Protein AF-A0A2N2TMN0-F1 (afdb_monomer_lite)

Radius of gyration: 23.73 Å; chains: 1; bounding box: 54×24×61 Å

Foldseek 3Di:
DDPDDPPDVVVVDQDADVQAHPVLVVVLVVVLVVCVVVVVVVCNVVSVVSVVVRNVVSPPPPVVVVVVVVVVVVVPPPDPDDDPVCVVVDDPQPPPPDDD

Sequence (100 aa):
MRRSSVFRASLHRPKTVMGTDPAAFYCIAFLGSFFFSAQVYVGIPLLLPVFYISRLLTKKDPQFMAIFFRYIEEGNAYSAIPRPSDWMNRPKGWGRGLPW

pLDDT: mean 72.04, std 17.06, range [37.69, 96.38]

Secondary structure (DSSP, 8-state):
--------TTTS----BTTB-HHHHHHHHHHHHHHHHTT-GGGHHHHHHHHHHHHHHTS--HHHHHHHHHHHHHHT---SSPPHHHHHT--TTTTTT---

Structure (mmCIF, N/CA/C/O backbone):
data_AF-A0A2N2TMN0-F1
#
_entry.id   AF-A0A2N2TMN0-F1
#
loop_
_atom_site.group_PDB
_atom_site.id
_atom_site.type_symbol
_atom_site.label_atom_id
_atom_site.label_alt_id
_atom_site.label_comp_id
_atom_site.label_asym_id
_atom_site.label_entity_id
_atom_site.label_seq_id
_atom_site.pdbx_PDB_ins_code
_atom_site.Cartn_x
_atom_site.Cartn_y
_atom_site.Cartn_z
_atom_site.occupancy
_atom_site.B_iso_or_equiv
_atom_site.auth_seq_id
_atom_site.auth_comp_id
_atom_site.auth_asym_id
_atom_site.auth_atom_id
_atom_site.pdbx_PDB_model_num
ATOM 1 N N . MET A 1 1 ? 4.622 -11.618 -40.874 1.00 37.69 1 MET A N 1
ATOM 2 C CA . MET A 1 1 ? 3.804 -10.608 -40.163 1.00 37.69 1 MET A CA 1
ATOM 3 C C . MET A 1 1 ? 3.784 -10.935 -38.674 1.00 37.69 1 MET A C 1
ATOM 5 O O . MET A 1 1 ? 3.118 -11.883 -38.280 1.00 37.69 1 MET A O 1
ATOM 9 N N . ARG A 1 2 ? 4.554 -10.217 -37.845 1.00 41.22 2 ARG A N 1
ATOM 10 C CA . ARG A 1 2 ? 4.472 -10.353 -36.381 1.00 41.22 2 ARG A CA 1
ATOM 11 C C . ARG A 1 2 ? 3.243 -9.580 -35.902 1.00 41.22 2 ARG A C 1
ATOM 13 O O . ARG A 1 2 ? 3.182 -8.370 -36.089 1.00 41.22 2 ARG A O 1
ATOM 20 N N . ARG A 1 3 ? 2.270 -10.273 -35.305 1.00 42.22 3 ARG A N 1
ATOM 21 C CA . ARG A 1 3 ? 1.192 -9.643 -34.530 1.00 42.22 3 ARG A CA 1
ATOM 22 C C . ARG A 1 3 ? 1.819 -9.055 -33.264 1.00 42.22 3 ARG A C 1
ATOM 24 O O . ARG A 1 3 ? 1.974 -9.760 -32.275 1.00 42.22 3 ARG A O 1
ATOM 31 N N . SER A 1 4 ? 2.232 -7.794 -33.304 1.00 47.81 4 SER A N 1
ATOM 32 C CA . SER A 1 4 ? 2.568 -7.052 -32.091 1.00 47.81 4 SER A CA 1
ATOM 33 C C . SER A 1 4 ? 1.266 -6.562 -31.462 1.00 47.81 4 SER A C 1
ATOM 35 O O . SER A 1 4 ? 0.651 -5.598 -31.915 1.00 47.81 4 SER A O 1
ATOM 37 N N . SER A 1 5 ? 0.805 -7.244 -30.414 1.00 46.56 5 SER A N 1
ATOM 38 C CA . SER A 1 5 ? -0.194 -6.655 -29.527 1.00 46.56 5 SER A CA 1
ATOM 39 C C . SER A 1 5 ? 0.476 -5.490 -28.806 1.00 46.56 5 SER A C 1
ATOM 41 O O . SER A 1 5 ? 1.403 -5.700 -28.027 1.00 46.56 5 SER A O 1
ATOM 43 N N . VAL A 1 6 ? 0.037 -4.263 -29.084 1.00 51.47 6 VAL A N 1
ATOM 44 C CA . VAL A 1 6 ? 0.458 -3.075 -28.336 1.00 51.47 6 VAL A CA 1
ATOM 45 C C . VAL A 1 6 ? -0.018 -3.258 -26.897 1.00 51.47 6 VAL A C 1
ATOM 47 O O . VAL A 1 6 ? -1.181 -3.001 -26.581 1.00 51.47 6 VAL A O 1
ATOM 50 N N . PHE A 1 7 ? 0.859 -3.767 -26.032 1.00 49.03 7 PHE A N 1
ATOM 51 C CA . PHE A 1 7 ? 0.575 -3.937 -24.615 1.00 49.03 7 PHE A CA 1
ATOM 52 C C . PHE A 1 7 ? 0.502 -2.538 -24.003 1.00 49.03 7 PHE A C 1
ATOM 54 O O . PHE A 1 7 ? 1.507 -1.875 -23.755 1.00 49.03 7 PHE A O 1
ATOM 61 N N . ARG A 1 8 ? -0.714 -2.013 -23.843 1.00 50.94 8 ARG A N 1
ATOM 62 C CA . ARG A 1 8 ? -0.914 -0.695 -23.243 1.00 50.94 8 ARG A CA 1
ATOM 63 C C . ARG A 1 8 ? -0.757 -0.843 -21.734 1.00 50.94 8 ARG A C 1
ATOM 65 O O . ARG A 1 8 ? -1.689 -1.270 -21.059 1.00 50.94 8 ARG A O 1
ATOM 72 N N . ALA A 1 9 ? 0.392 -0.441 -21.193 1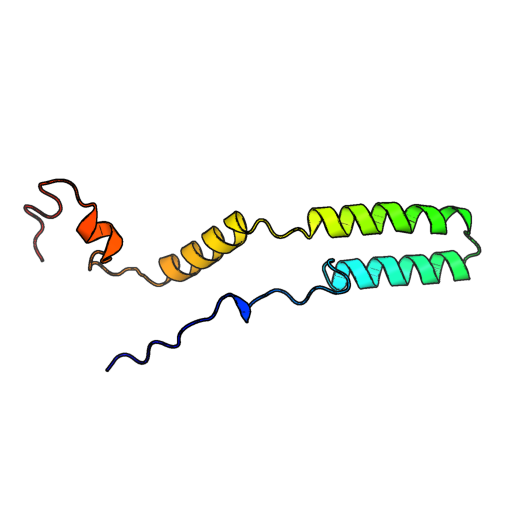.00 51.09 9 ALA A N 1
ATOM 73 C CA . ALA A 1 9 ? 0.667 -0.432 -19.749 1.00 51.09 9 ALA A CA 1
ATOM 74 C C . ALA A 1 9 ? -0.390 0.337 -18.920 1.00 51.09 9 ALA A C 1
ATOM 76 O O . ALA A 1 9 ? -0.534 0.121 -17.718 1.00 51.09 9 ALA A O 1
ATOM 77 N N . SER A 1 10 ? -1.188 1.204 -19.556 1.00 49.38 10 SER A N 1
ATOM 78 C CA . SER A 1 10 ? -2.346 1.853 -18.936 1.00 49.38 10 SER A CA 1
ATOM 79 C C . SER A 1 10 ? -3.483 0.890 -18.564 1.00 49.38 10 SER A C 1
ATOM 81 O O . SER A 1 10 ? -4.231 1.208 -17.644 1.00 49.38 10 SER A O 1
ATOM 83 N N . LEU A 1 11 ? -3.617 -0.260 -19.241 1.00 50.25 11 LEU A N 1
ATOM 84 C CA . LEU A 1 11 ? -4.632 -1.285 -18.953 1.00 50.25 11 LEU A CA 1
ATOM 85 C C . LEU A 1 11 ? -4.213 -2.250 -17.836 1.00 50.25 11 LEU A C 1
ATOM 87 O O . LEU A 1 11 ? -5.077 -2.742 -17.118 1.00 50.25 11 LEU A O 1
ATOM 91 N N . HIS A 1 12 ? -2.913 -2.476 -17.628 1.00 53.03 12 HIS A N 1
ATOM 92 C CA . HIS A 1 12 ? -2.400 -3.316 -16.537 1.00 53.03 12 HIS A CA 1
ATOM 93 C C . HIS A 1 12 ? -2.130 -2.495 -15.265 1.00 53.03 12 HIS A C 1
ATOM 95 O O . HIS A 1 12 ? -1.165 -2.722 -14.533 1.00 53.03 12 HIS A O 1
ATOM 101 N N . ARG A 1 13 ? -2.956 -1.477 -14.997 1.00 57.53 13 ARG A N 1
ATOM 102 C CA . ARG A 1 13 ? 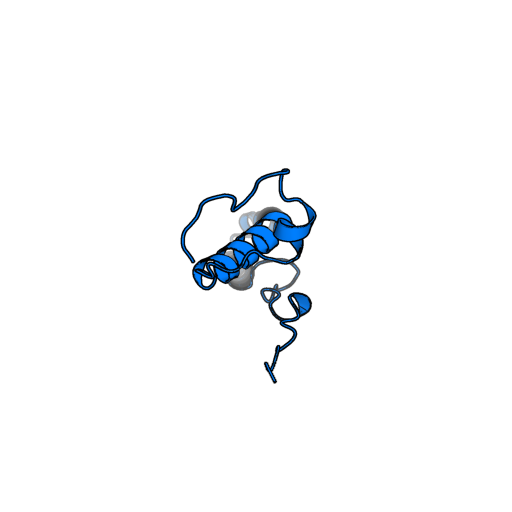-2.867 -0.730 -13.742 1.00 57.53 13 ARG A CA 1
ATOM 103 C C . ARG A 1 13 ? -3.514 -1.573 -12.640 1.00 57.53 13 ARG A C 1
ATOM 105 O O . ARG A 1 13 ? -4.692 -1.899 -12.772 1.00 57.53 13 ARG A O 1
ATOM 112 N N . PRO A 1 14 ? -2.797 -1.884 -11.540 1.00 63.25 14 PRO A N 1
ATOM 113 C CA . PRO A 1 14 ? -3.407 -2.528 -10.380 1.00 63.25 14 PRO A CA 1
ATOM 114 C C . PRO A 1 14 ? -4.656 -1.752 -9.963 1.00 63.25 14 PRO A C 1
ATOM 116 O O . PRO A 1 14 ? -4.564 -0.528 -9.791 1.00 63.25 14 PRO A O 1
ATOM 119 N N . LYS A 1 15 ? -5.796 -2.442 -9.866 1.00 70.25 15 LYS A N 1
ATOM 120 C CA . LYS A 1 15 ? -7.069 -1.850 -9.449 1.00 70.25 15 LYS A CA 1
ATOM 121 C C . LYS A 1 15 ? -6.885 -1.327 -8.029 1.00 70.25 15 LYS A C 1
ATOM 123 O O . LYS A 1 15 ? -6.647 -2.117 -7.130 1.00 70.25 15 LYS A O 1
ATOM 128 N N . THR A 1 16 ? -6.935 -0.015 -7.840 1.00 76.75 16 THR A N 1
ATOM 129 C CA . THR A 1 16 ? -6.896 0.600 -6.511 1.00 76.75 16 THR A CA 1
ATOM 130 C C . THR A 1 16 ? -8.302 1.013 -6.108 1.00 76.75 16 THR A C 1
ATOM 132 O O . THR A 1 16 ? -9.089 1.465 -6.942 1.00 76.75 16 THR A O 1
ATOM 135 N N . VAL A 1 17 ? -8.617 0.881 -4.824 1.00 78.88 17 VAL A N 1
ATOM 136 C CA . VAL A 1 17 ? -9.867 1.374 -4.239 1.00 78.88 17 VAL A CA 1
ATOM 137 C C . VAL A 1 17 ? -9.517 2.633 -3.463 1.00 78.88 17 VAL A C 1
ATOM 139 O O . VAL A 1 17 ? -8.645 2.604 -2.605 1.00 78.88 17 VAL A O 1
ATOM 142 N N . MET A 1 18 ? -10.103 3.777 -3.826 1.00 82.75 18 MET A N 1
ATOM 143 C CA . MET A 1 18 ? -9.804 5.078 -3.195 1.00 82.75 18 MET A CA 1
ATOM 144 C C . MET A 1 18 ? -8.298 5.440 -3.130 1.00 82.75 18 MET A C 1
ATOM 146 O O . MET A 1 18 ? -7.860 6.204 -2.272 1.00 82.75 18 MET A O 1
ATOM 150 N N . GLY A 1 19 ? -7.488 4.916 -4.059 1.00 76.75 19 GLY A N 1
ATOM 151 C CA . GLY A 1 19 ? -6.043 5.170 -4.115 1.00 76.75 19 GLY A CA 1
ATOM 152 C C . GLY A 1 19 ? -5.175 4.270 -3.226 1.00 76.75 19 GLY A C 1
ATOM 153 O O . GLY A 1 19 ? -3.974 4.511 -3.151 1.00 76.75 19 GLY A O 1
ATOM 154 N N . THR A 1 20 ? -5.749 3.244 -2.599 1.00 82.12 20 THR A N 1
ATOM 155 C CA . THR A 1 20 ? -5.048 2.198 -1.833 1.00 82.12 20 THR A CA 1
ATOM 156 C C . THR A 1 20 ? -5.261 0.819 -2.478 1.00 82.12 20 THR A C 1
ATOM 158 O O . THR A 1 20 ? -6.084 0.661 -3.389 1.00 82.12 20 THR A O 1
ATOM 161 N N . ASP A 1 21 ? -4.441 -0.155 -2.090 1.00 84.25 21 ASP A N 1
ATOM 162 C CA . ASP A 1 21 ? -4.575 -1.545 -2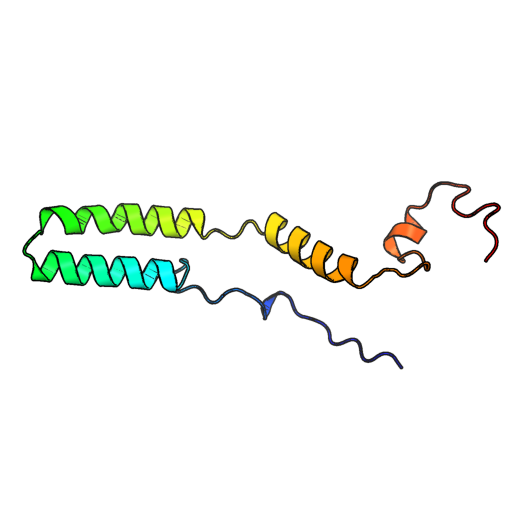.498 1.00 84.25 21 ASP A CA 1
ATOM 163 C C . ASP A 1 21 ? -5.919 -2.104 -1.987 1.00 84.25 21 ASP A C 1
ATOM 165 O O . ASP A 1 21 ? -6.295 -1.819 -0.846 1.00 84.25 21 ASP A O 1
ATOM 169 N N . PRO A 1 22 ? -6.673 -2.877 -2.791 1.00 85.44 22 PRO A N 1
ATOM 170 C CA . PRO A 1 22 ? -7.976 -3.385 -2.377 1.00 85.44 22 PRO A CA 1
ATOM 171 C C . PRO A 1 22 ? -7.928 -4.182 -1.070 1.00 85.44 22 PRO A C 1
ATOM 173 O O . PRO A 1 22 ? -8.809 -4.004 -0.232 1.00 85.44 22 PRO A O 1
ATOM 176 N N . ALA A 1 23 ? -6.900 -5.013 -0.854 1.00 86.44 23 ALA A N 1
ATOM 177 C CA . ALA A 1 23 ? -6.794 -5.803 0.370 1.00 86.44 23 ALA A CA 1
ATOM 178 C C . ALA A 1 23 ? -6.544 -4.901 1.586 1.00 86.44 23 ALA A C 1
ATOM 180 O O . ALA A 1 23 ? -7.203 -5.053 2.616 1.00 86.44 23 ALA A O 1
ATOM 181 N N . ALA A 1 24 ? -5.662 -3.908 1.447 1.00 86.88 24 ALA A N 1
ATOM 182 C CA . ALA A 1 24 ? -5.418 -2.924 2.500 1.00 86.88 24 ALA A CA 1
ATOM 183 C C . ALA A 1 24 ? -6.685 -2.116 2.836 1.00 86.88 24 ALA A C 1
ATOM 185 O O . ALA A 1 24 ? -6.998 -1.919 4.012 1.00 86.88 24 ALA A O 1
ATOM 186 N N . PHE A 1 25 ? -7.448 -1.701 1.821 1.00 89.94 25 PHE A N 1
ATOM 187 C CA . PHE A 1 25 ? -8.723 -1.013 2.012 1.00 89.94 25 PHE A CA 1
ATOM 188 C C . PHE A 1 25 ? -9.735 -1.871 2.780 1.00 89.94 25 PHE A C 1
ATOM 190 O O . PHE A 1 25 ? -10.322 -1.398 3.756 1.00 89.94 25 PHE A O 1
ATOM 197 N N . TYR A 1 26 ? -9.920 -3.133 2.380 1.00 92.75 26 TYR A N 1
ATOM 198 C CA . TYR A 1 26 ? -10.860 -4.036 3.049 1.00 92.75 26 TYR A CA 1
ATOM 199 C C . TYR A 1 26 ? -10.462 -4.324 4.498 1.00 92.75 26 TYR A C 1
ATOM 201 O O . TYR A 1 26 ? -11.333 -4.335 5.365 1.00 92.75 26 TYR A O 1
ATOM 209 N N . CYS A 1 27 ? -9.167 -4.467 4.792 1.00 94.12 27 CYS A N 1
ATOM 210 C CA . CYS A 1 27 ? -8.685 -4.601 6.167 1.00 94.12 27 CYS A CA 1
ATOM 211 C C . CYS A 1 27 ? -9.021 -3.373 7.026 1.00 94.12 27 CYS A C 1
ATOM 213 O O . CYS A 1 27 ? -9.482 -3.525 8.155 1.00 94.12 27 CYS A O 1
ATOM 215 N N . ILE A 1 28 ? -8.836 -2.157 6.500 1.00 94.19 28 ILE A N 1
ATOM 216 C CA . ILE A 1 28 ? -9.161 -0.921 7.232 1.00 94.19 28 ILE A CA 1
ATOM 217 C C . ILE A 1 28 ? -10.672 -0.808 7.462 1.00 94.19 28 ILE A C 1
ATOM 219 O O . ILE A 1 28 ? -11.101 -0.482 8.569 1.00 94.19 28 ILE A O 1
ATOM 223 N N . ALA A 1 29 ? -11.483 -1.108 6.445 1.00 94.44 29 ALA A N 1
ATOM 224 C CA . ALA A 1 29 ? -12.940 -1.094 6.562 1.00 94.44 29 ALA A CA 1
ATOM 225 C C . ALA A 1 29 ? -13.444 -2.129 7.585 1.00 94.44 29 ALA A C 1
ATOM 227 O O . ALA A 1 29 ? -14.325 -1.829 8.398 1.00 94.44 29 ALA A O 1
ATOM 228 N N . PHE A 1 30 ? -12.849 -3.326 7.589 1.00 95.81 30 PHE A N 1
ATOM 229 C CA . PHE A 1 30 ? -13.127 -4.361 8.580 1.00 95.81 30 PHE A CA 1
ATOM 230 C C . PHE A 1 30 ? -12.763 -3.901 9.995 1.00 95.81 30 PHE A C 1
ATOM 232 O O . PHE A 1 30 ? -13.601 -3.988 10.888 1.00 95.81 30 PHE A O 1
ATOM 239 N N . LEU A 1 31 ? -11.563 -3.345 10.198 1.00 95.31 31 LEU A N 1
ATOM 240 C CA . LEU A 1 31 ? -11.144 -2.819 11.502 1.00 95.31 31 LEU A CA 1
ATOM 241 C C . LEU A 1 31 ? -12.054 -1.687 11.991 1.00 95.31 31 LEU A C 1
ATOM 243 O O . LEU A 1 31 ? -12.394 -1.651 13.169 1.00 95.31 31 LEU A O 1
ATOM 247 N N . GLY A 1 32 ? -12.507 -0.805 11.096 1.00 95.06 32 GLY A N 1
ATOM 248 C CA . GLY A 1 32 ? -13.497 0.225 11.428 1.00 95.06 32 GLY A CA 1
ATOM 249 C C . GLY A 1 32 ? -14.825 -0.353 11.885 1.00 95.06 32 GLY A C 1
ATOM 250 O O . GLY A 1 32 ? -15.342 0.048 12.928 1.00 95.06 32 GLY A O 1
ATOM 251 N N . SER A 1 33 ? -15.336 -1.342 11.154 1.00 95.81 33 SER A N 1
ATOM 252 C CA . SER A 1 33 ? -16.567 -2.049 11.525 1.00 95.81 33 SER A CA 1
ATOM 253 C C . SER A 1 33 ? -16.411 -2.772 12.869 1.00 95.81 33 SER A C 1
ATOM 255 O O . SER A 1 33 ? -17.303 -2.719 13.714 1.00 95.81 33 SER A O 1
ATOM 257 N N . PHE A 1 34 ? -15.251 -3.392 13.100 1.00 96.06 34 PHE A N 1
ATOM 258 C CA . PHE A 1 34 ? -14.930 -4.094 14.338 1.00 96.06 34 PHE A CA 1
ATOM 259 C C . PHE A 1 34 ? -14.824 -3.144 15.536 1.00 96.06 34 PHE A C 1
ATOM 261 O O . PHE A 1 34 ? -15.457 -3.392 16.558 1.00 96.06 34 PHE A O 1
ATOM 268 N N . PHE A 1 35 ? -14.091 -2.032 15.423 1.00 96.25 35 PHE A N 1
ATOM 269 C CA . PHE A 1 35 ? -13.985 -1.039 16.499 1.00 96.25 35 PHE A CA 1
ATOM 270 C C . PHE A 1 35 ? -15.327 -0.402 16.835 1.00 96.25 35 PHE A C 1
ATOM 272 O O . PHE A 1 35 ? -15.612 -0.177 18.011 1.00 96.25 35 PHE A O 1
ATOM 279 N N . PHE A 1 36 ? -16.167 -0.165 15.827 1.00 95.38 36 PHE A N 1
ATOM 280 C CA . PHE A 1 36 ? -17.526 0.306 16.047 1.00 95.38 36 PHE A CA 1
ATOM 281 C C . PHE A 1 36 ? -18.363 -0.731 16.815 1.00 95.38 36 PHE A C 1
ATOM 283 O O . PHE A 1 36 ? -18.975 -0.394 17.826 1.00 95.38 36 PHE A O 1
ATOM 290 N N . SER A 1 37 ? -18.323 -2.005 16.405 1.00 96.38 37 SER A N 1
ATOM 291 C CA . SER A 1 37 ? -19.041 -3.094 17.087 1.00 96.38 37 SER A CA 1
ATOM 292 C C . SER A 1 37 ? -18.537 -3.350 18.510 1.00 96.38 37 SER A C 1
ATOM 294 O O . SER A 1 37 ? -19.333 -3.670 19.388 1.00 96.38 37 SER A O 1
ATOM 296 N N . ALA A 1 38 ? -17.231 -3.230 18.744 1.00 95.56 38 ALA A N 1
ATOM 297 C CA . ALA A 1 38 ? -16.601 -3.430 20.046 1.00 95.56 38 ALA A CA 1
ATOM 298 C C . ALA A 1 38 ? -16.693 -2.190 20.956 1.00 95.56 38 ALA A C 1
ATOM 300 O O . ALA A 1 38 ? -16.130 -2.195 22.047 1.00 95.56 38 ALA A O 1
ATOM 301 N N . GLN A 1 39 ? -17.366 -1.123 20.505 1.00 94.81 39 GLN A N 1
ATOM 302 C CA . GLN A 1 39 ? -17.490 0.160 21.210 1.00 94.81 39 GLN A CA 1
ATOM 303 C C . GLN A 1 39 ? -16.138 0.825 21.537 1.00 94.81 39 GLN A C 1
ATOM 305 O O . GLN A 1 39 ? -16.033 1.671 22.426 1.00 94.81 39 GLN A O 1
ATOM 310 N N . VAL A 1 40 ? -15.088 0.492 20.781 1.00 93.88 40 VAL A N 1
ATOM 311 C CA . VAL A 1 40 ? -13.744 1.067 20.920 1.00 93.88 40 VAL A CA 1
ATOM 312 C C . VAL A 1 40 ? -13.654 2.328 20.063 1.00 93.88 40 VAL A C 1
ATOM 314 O O . VAL A 1 40 ? -12.924 2.405 19.074 1.00 93.88 40 VAL A O 1
ATOM 317 N N . TYR A 1 41 ? -14.413 3.355 20.442 1.00 90.81 41 TYR A N 1
ATOM 318 C CA . TYR A 1 41 ? -14.486 4.602 19.672 1.00 90.81 41 TYR A CA 1
ATOM 319 C C . TYR A 1 41 ? -13.148 5.347 19.608 1.00 90.81 41 TYR A C 1
ATOM 321 O O . TYR A 1 41 ? -12.877 6.039 18.632 1.00 90.81 41 TYR A O 1
ATOM 329 N N . VAL A 1 42 ? -12.270 5.138 20.594 1.00 91.94 42 VAL A N 1
ATOM 330 C CA . VAL A 1 42 ? -10.903 5.689 20.614 1.00 91.94 42 VAL A CA 1
ATOM 331 C C . VAL A 1 42 ? -10.043 5.129 19.470 1.00 91.94 42 VAL A C 1
ATOM 333 O O . VAL A 1 42 ? -9.146 5.811 18.981 1.00 91.94 42 VAL A O 1
ATOM 336 N N . GLY A 1 43 ? -10.334 3.913 18.996 1.00 88.62 43 GLY A N 1
ATOM 337 C CA . GLY A 1 43 ? -9.620 3.287 17.881 1.00 88.62 43 GLY A CA 1
ATOM 338 C C . GLY A 1 43 ? -10.026 3.827 16.506 1.00 88.62 43 GLY A C 1
ATOM 339 O O . GLY A 1 43 ? -9.250 3.734 15.558 1.00 8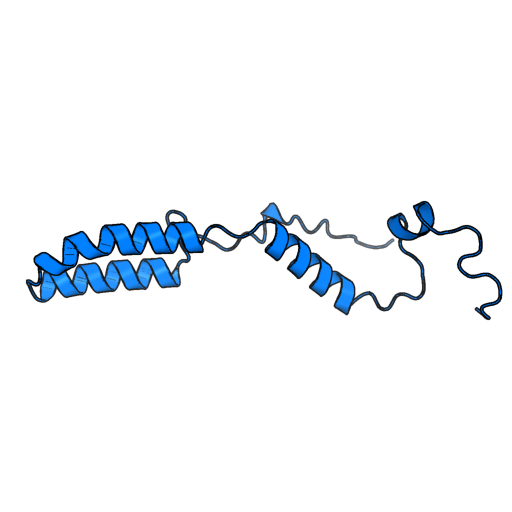8.62 43 GLY A O 1
ATOM 340 N N . ILE A 1 44 ? -11.212 4.431 16.377 1.00 91.12 44 ILE A N 1
ATOM 341 C CA . ILE A 1 44 ? -11.743 4.901 15.087 1.00 91.12 44 ILE A CA 1
ATOM 342 C C . ILE A 1 44 ? -10.903 6.053 14.498 1.00 91.12 44 ILE A C 1
ATOM 344 O O . ILE A 1 44 ? -10.525 5.957 13.328 1.00 91.12 44 ILE A O 1
ATOM 348 N N . PRO A 1 45 ? -10.522 7.100 15.261 1.00 94.50 45 PRO A N 1
ATOM 349 C CA . PRO A 1 45 ? -9.633 8.150 14.765 1.00 94.50 45 PRO A CA 1
ATOM 350 C C . PRO A 1 45 ? -8.278 7.638 14.264 1.00 94.50 45 PRO A C 1
ATOM 352 O O . PRO A 1 45 ? -7.705 8.250 13.367 1.00 94.50 45 PRO A O 1
ATOM 355 N N . LEU A 1 46 ? -7.775 6.513 14.792 1.00 93.75 46 LEU A N 1
ATOM 356 C CA . LEU A 1 46 ? -6.504 5.916 14.364 1.00 93.75 46 LEU A CA 1
ATOM 357 C C . LEU A 1 46 ? -6.578 5.282 12.968 1.00 93.75 46 LEU A C 1
ATOM 359 O O . LEU A 1 46 ? -5.549 5.120 12.314 1.00 93.75 46 LEU A O 1
ATOM 363 N N . LEU A 1 47 ? -7.772 4.977 12.456 1.00 92.94 47 LEU A N 1
ATOM 364 C CA . LEU A 1 47 ? -7.922 4.405 11.115 1.00 92.94 47 LEU A CA 1
ATOM 365 C C . LEU A 1 47 ? -7.638 5.423 10.006 1.00 92.94 47 LEU A C 1
ATOM 367 O O . LEU A 1 47 ? -7.152 5.046 8.941 1.00 92.94 47 LEU A O 1
ATOM 371 N N . LEU A 1 48 ? -7.879 6.713 10.257 1.00 92.88 48 LEU A N 1
ATOM 372 C CA . LEU A 1 48 ? -7.575 7.795 9.316 1.00 92.88 48 LEU A CA 1
ATOM 373 C C . LEU A 1 48 ? -6.079 7.883 8.967 1.00 92.88 48 LEU A C 1
ATOM 375 O O . LEU A 1 48 ? -5.754 7.803 7.779 1.00 92.88 48 LEU A O 1
ATOM 379 N N . PRO A 1 49 ? -5.144 8.016 9.929 1.00 93.94 49 PRO A N 1
ATOM 380 C CA . PRO A 1 49 ? -3.721 8.040 9.612 1.00 93.94 49 PRO A CA 1
ATOM 381 C C . PRO A 1 49 ? -3.256 6.721 8.989 1.00 93.94 49 PRO A C 1
ATOM 383 O O . PRO A 1 49 ? -2.470 6.756 8.045 1.00 93.94 49 PRO A O 1
ATOM 386 N N . VAL A 1 50 ? -3.791 5.572 9.419 1.00 91.81 50 VAL A N 1
ATOM 387 C CA . VAL A 1 50 ? -3.490 4.269 8.795 1.00 91.81 50 VAL A CA 1
ATOM 388 C C . VAL A 1 50 ? -3.903 4.248 7.320 1.00 91.81 50 VAL A C 1
ATOM 390 O O . VAL A 1 50 ? -3.126 3.808 6.471 1.00 91.81 50 VAL A O 1
ATOM 393 N N . PHE A 1 51 ? -5.075 4.788 6.981 1.00 90.88 51 PHE A N 1
ATOM 394 C CA . PHE A 1 51 ? -5.519 4.930 5.594 1.00 90.88 51 PHE A CA 1
ATOM 395 C C . PHE A 1 51 ? -4.613 5.863 4.785 1.00 90.88 51 PHE A C 1
ATOM 397 O O . PHE A 1 51 ? -4.227 5.526 3.663 1.00 90.88 51 PHE A O 1
ATOM 404 N N . TYR A 1 52 ? -4.218 7.009 5.343 1.00 90.19 52 TYR A N 1
ATOM 405 C CA . TYR A 1 52 ? -3.296 7.926 4.669 1.00 90.19 52 TYR A CA 1
ATOM 406 C C . TYR A 1 52 ? -1.919 7.302 4.432 1.00 90.19 52 TYR A C 1
ATOM 408 O O . TYR A 1 52 ? -1.378 7.443 3.334 1.00 90.19 52 TYR A O 1
ATOM 416 N N . ILE A 1 53 ? -1.378 6.575 5.412 1.00 87.75 53 ILE A N 1
ATOM 417 C CA . ILE A 1 53 ? -0.113 5.843 5.279 1.00 87.75 53 ILE A CA 1
ATOM 418 C C . ILE A 1 53 ? -0.254 4.750 4.219 1.00 87.75 53 ILE A C 1
ATOM 420 O O . ILE A 1 53 ? 0.566 4.678 3.310 1.00 87.75 53 ILE A O 1
ATOM 424 N N . SER A 1 54 ? -1.324 3.954 4.264 1.00 85.69 54 SER A N 1
ATOM 425 C CA . SER A 1 54 ? -1.613 2.936 3.248 1.00 85.69 54 SER A CA 1
ATOM 426 C C . SER A 1 54 ? -1.663 3.545 1.846 1.00 85.69 54 SER A C 1
ATOM 428 O O . SER A 1 54 ? -1.042 3.028 0.917 1.00 85.69 54 SER A O 1
ATOM 430 N N . ARG A 1 55 ? -2.329 4.691 1.688 1.00 84.62 55 ARG A N 1
ATOM 431 C CA . ARG A 1 55 ? -2.403 5.424 0.421 1.00 84.62 55 ARG A CA 1
ATOM 432 C C . ARG A 1 55 ? -1.047 5.986 -0.017 1.00 84.62 55 ARG A C 1
ATOM 434 O O . ARG A 1 55 ? -0.752 5.976 -1.210 1.00 84.62 55 ARG A O 1
ATOM 441 N N . LEU A 1 56 ? -0.223 6.465 0.916 1.00 82.44 56 LEU A N 1
ATOM 442 C CA . LEU A 1 56 ? 1.143 6.928 0.647 1.00 82.44 56 LEU A CA 1
ATOM 443 C C . LEU A 1 56 ? 2.042 5.779 0.186 1.00 82.44 56 LEU A C 1
ATOM 445 O O . LEU A 1 56 ? 2.726 5.930 -0.819 1.00 82.44 56 LEU A O 1
ATOM 449 N N . LEU A 1 57 ? 1.987 4.629 0.859 1.00 77.50 57 LEU A N 1
ATOM 450 C CA . LEU A 1 57 ? 2.748 3.428 0.501 1.00 77.50 57 LEU A CA 1
ATOM 451 C C . LEU A 1 57 ? 2.248 2.793 -0.801 1.00 77.50 57 LEU A C 1
ATOM 453 O O . LEU A 1 57 ? 3.027 2.236 -1.566 1.00 77.50 57 LEU A O 1
ATOM 457 N N . THR A 1 58 ? 0.954 2.931 -1.094 1.00 73.44 58 THR A N 1
ATOM 458 C CA . THR A 1 58 ? 0.363 2.474 -2.358 1.00 73.44 58 THR A CA 1
ATOM 459 C C . THR A 1 58 ? 0.674 3.417 -3.525 1.00 73.44 58 THR A C 1
ATOM 461 O O . THR A 1 58 ? 0.339 3.093 -4.669 1.00 73.44 58 THR A O 1
ATOM 464 N N . LYS A 1 59 ? 1.336 4.571 -3.311 1.00 60.22 59 LYS A N 1
ATOM 465 C CA . LYS A 1 59 ? 1.919 5.334 -4.426 1.00 60.22 59 LYS A CA 1
ATOM 466 C C . LYS A 1 59 ? 2.971 4.457 -5.099 1.00 60.22 59 LYS A C 1
ATOM 468 O O . LYS A 1 59 ? 4.132 4.434 -4.716 1.00 60.22 59 LYS A O 1
ATOM 473 N N . LYS A 1 60 ? 2.502 3.728 -6.111 1.00 59.59 60 LYS A N 1
ATOM 474 C CA . LYS A 1 60 ? 3.267 2.927 -7.054 1.00 59.59 60 LYS A CA 1
ATOM 475 C C . LYS A 1 60 ? 4.449 3.770 -7.481 1.00 59.59 60 LYS A C 1
ATOM 477 O O . LYS A 1 60 ? 4.225 4.799 -8.114 1.00 59.59 60 LYS A O 1
ATOM 482 N N . ASP A 1 61 ? 5.656 3.348 -7.134 1.00 55.16 61 ASP A N 1
ATOM 483 C CA . ASP A 1 61 ? 6.845 3.900 -7.752 1.00 55.16 61 ASP A CA 1
ATOM 484 C C . ASP A 1 61 ? 6.730 3.604 -9.261 1.00 55.16 61 ASP A C 1
ATOM 486 O O . ASP A 1 61 ? 6.785 2.436 -9.678 1.00 55.16 61 ASP A O 1
ATOM 490 N N . PRO A 1 62 ? 6.472 4.628 -10.095 1.00 56.19 62 PRO A N 1
ATOM 491 C CA . PRO A 1 62 ? 6.323 4.432 -11.526 1.00 56.19 62 PRO A CA 1
ATOM 492 C C . PRO A 1 62 ? 7.627 3.911 -12.135 1.00 56.19 62 PRO A C 1
ATOM 494 O O . PRO A 1 62 ? 7.572 3.198 -13.137 1.00 56.19 62 PRO A O 1
ATOM 497 N N . GLN A 1 63 ? 8.778 4.225 -11.522 1.00 50.09 63 GLN A N 1
ATOM 498 C CA . GLN A 1 63 ? 10.072 3.692 -11.934 1.00 50.09 63 GLN A CA 1
ATOM 499 C C . GLN A 1 63 ? 10.175 2.211 -11.600 1.00 50.09 63 GLN A C 1
ATOM 501 O O . GLN A 1 63 ? 10.527 1.440 -12.486 1.00 50.09 63 GLN A O 1
ATOM 506 N N . PHE A 1 64 ? 9.805 1.785 -10.390 1.00 57.22 64 PHE A N 1
ATOM 507 C CA . PHE A 1 64 ? 9.822 0.364 -10.033 1.00 57.22 64 PHE A CA 1
ATOM 508 C C . PHE A 1 64 ? 8.953 -0.475 -10.974 1.00 57.22 64 PHE A C 1
ATOM 510 O O . PHE A 1 64 ? 9.404 -1.500 -11.475 1.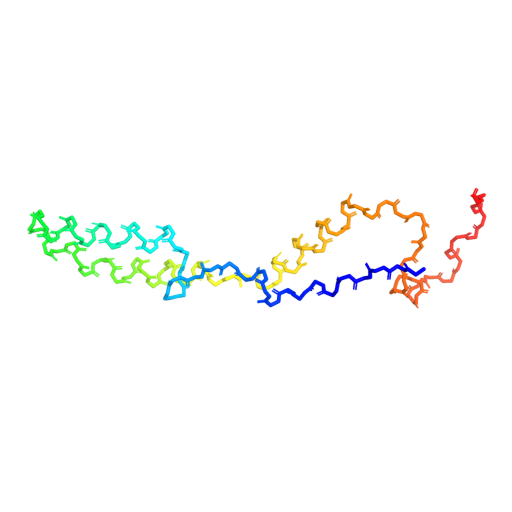00 57.22 64 PHE A O 1
ATOM 517 N N . MET A 1 65 ? 7.732 -0.023 -11.284 1.00 62.41 65 MET A N 1
ATOM 518 C CA . MET A 1 65 ? 6.859 -0.751 -12.213 1.00 62.41 65 MET A CA 1
ATOM 519 C C . MET A 1 65 ? 7.417 -0.763 -13.638 1.00 62.41 65 MET A C 1
ATOM 521 O O . MET A 1 65 ? 7.357 -1.795 -14.302 1.00 62.41 65 MET A O 1
ATOM 525 N N . ALA A 1 66 ? 8.008 0.340 -14.104 1.00 60.38 66 ALA A N 1
ATOM 526 C CA . ALA A 1 66 ? 8.680 0.374 -15.401 1.00 60.38 66 ALA A CA 1
ATOM 527 C C . ALA A 1 66 ? 9.887 -0.582 -15.457 1.00 60.38 66 ALA A C 1
ATOM 529 O O . ALA A 1 66 ? 10.049 -1.301 -16.441 1.00 60.38 66 ALA A O 1
ATOM 530 N N . ILE A 1 67 ? 10.699 -0.632 -14.397 1.00 59.00 67 ILE A N 1
ATOM 531 C CA . ILE A 1 67 ? 11.850 -1.539 -14.276 1.00 59.00 67 ILE A CA 1
ATOM 532 C C . ILE A 1 67 ? 11.377 -2.993 -14.215 1.00 59.00 67 ILE A C 1
ATOM 534 O O . ILE A 1 67 ? 11.922 -3.843 -14.910 1.00 59.00 67 ILE A O 1
ATOM 538 N N . PHE A 1 68 ? 10.333 -3.282 -13.441 1.00 60.41 68 PHE A N 1
ATOM 539 C CA . PHE A 1 68 ? 9.770 -4.621 -13.307 1.00 60.41 68 PHE A CA 1
ATOM 540 C C . PHE A 1 68 ? 9.193 -5.145 -14.628 1.00 60.41 68 PHE A C 1
ATOM 542 O O . PHE A 1 68 ? 9.486 -6.270 -15.027 1.00 60.41 68 PHE A O 1
ATOM 549 N N . PHE A 1 69 ? 8.430 -4.323 -15.356 1.00 63.09 69 PHE A N 1
ATOM 550 C CA . PHE A 1 69 ? 7.937 -4.708 -16.681 1.00 63.09 69 PHE A CA 1
ATOM 551 C C . PHE A 1 69 ? 9.073 -4.895 -17.684 1.00 63.09 69 PHE A C 1
ATOM 553 O O . PHE A 1 69 ? 9.054 -5.862 -18.444 1.00 63.09 69 PHE A O 1
ATOM 560 N N . ARG A 1 70 ? 10.095 -4.032 -17.639 1.00 63.38 70 ARG A N 1
ATOM 561 C CA . ARG A 1 70 ? 11.302 -4.195 -18.453 1.00 63.38 70 ARG A CA 1
ATOM 562 C C . ARG A 1 70 ? 12.026 -5.507 -18.139 1.00 63.38 70 ARG A C 1
ATOM 564 O O . ARG A 1 70 ? 12.447 -6.193 -19.063 1.00 63.38 70 ARG A O 1
ATOM 571 N N . TYR A 1 71 ? 12.111 -5.885 -16.866 1.00 60.62 71 TYR A N 1
ATOM 572 C CA . TYR A 1 71 ? 12.718 -7.141 -16.429 1.00 60.62 71 TYR A CA 1
ATOM 573 C C . TYR A 1 71 ? 11.930 -8.371 -16.912 1.00 60.62 71 TYR A C 1
ATOM 575 O O . TYR A 1 71 ? 12.526 -9.335 -17.388 1.00 60.62 71 TYR A O 1
ATOM 583 N N . ILE A 1 72 ? 10.591 -8.330 -16.872 1.00 64.19 72 ILE A N 1
ATOM 584 C CA . ILE A 1 72 ? 9.732 -9.403 -17.413 1.00 64.19 72 ILE A CA 1
ATOM 585 C C . ILE A 1 72 ? 9.887 -9.537 -18.936 1.00 64.19 72 ILE A C 1
ATOM 587 O O . ILE A 1 72 ? 9.942 -10.654 -19.454 1.00 64.19 72 ILE A O 1
ATOM 591 N N . GLU A 1 73 ? 9.962 -8.419 -19.665 1.00 64.69 73 GLU A N 1
ATOM 592 C CA . GLU A 1 73 ? 10.239 -8.446 -21.107 1.00 64.69 73 GLU A CA 1
ATOM 593 C C . GLU A 1 73 ? 11.650 -8.974 -21.408 1.00 64.69 73 GLU A C 1
ATOM 595 O O . GLU A 1 73 ? 11.839 -9.722 -22.368 1.00 64.69 73 GLU A O 1
ATOM 600 N N . GLU A 1 74 ? 12.639 -8.628 -20.581 1.00 60.06 74 GLU A N 1
ATOM 601 C CA . GLU A 1 74 ? 14.027 -9.081 -20.719 1.00 60.06 74 GLU A CA 1
ATOM 602 C C . GLU A 1 74 ? 14.204 -10.575 -20.416 1.00 60.06 74 GLU A C 1
ATOM 604 O O . GLU A 1 74 ? 14.958 -11.232 -21.132 1.00 60.06 74 GLU A O 1
ATOM 609 N N . GLY A 1 75 ? 13.445 -11.148 -19.474 1.00 57.19 75 GLY A N 1
ATOM 610 C CA . GLY A 1 75 ? 13.481 -12.587 -19.169 1.00 57.19 75 GLY A CA 1
ATOM 611 C C . GLY A 1 75 ? 13.087 -13.499 -20.342 1.00 57.19 75 GLY A C 1
ATOM 612 O O . GLY A 1 75 ? 13.543 -14.637 -20.418 1.00 57.19 75 GLY A O 1
ATOM 613 N N . ASN A 1 76 ? 12.299 -12.988 -21.296 1.00 51.62 76 ASN A N 1
ATOM 614 C CA . ASN A 1 76 ? 11.905 -13.705 -22.517 1.00 51.62 76 ASN A CA 1
ATOM 615 C C . ASN A 1 76 ? 12.728 -13.304 -23.754 1.00 51.62 76 ASN A C 1
ATOM 617 O O . ASN A 1 76 ? 12.542 -13.865 -24.835 1.00 51.62 76 ASN A O 1
ATOM 621 N N . ALA A 1 77 ? 13.632 -12.332 -23.621 1.00 53.12 77 ALA A N 1
ATOM 622 C CA . ALA A 1 77 ? 14.413 -11.785 -24.720 1.00 53.12 77 ALA A CA 1
ATOM 623 C C . ALA A 1 77 ? 15.874 -12.254 -24.661 1.00 53.12 77 ALA A C 1
ATOM 625 O O . ALA A 1 77 ? 16.790 -11.442 -24.771 1.00 53.12 77 ALA A O 1
ATOM 626 N N . TYR A 1 78 ? 16.107 -13.569 -24.587 1.00 50.25 78 TYR A N 1
ATOM 627 C CA . TYR A 1 78 ? 17.382 -14.168 -25.012 1.00 50.25 78 TYR A CA 1
ATOM 628 C C . TYR A 1 78 ? 17.473 -14.137 -26.545 1.00 50.25 78 TYR A C 1
ATOM 630 O O . TYR A 1 78 ? 17.459 -15.153 -27.233 1.00 50.25 78 TYR A O 1
ATOM 638 N N . SER A 1 79 ? 17.486 -12.930 -27.101 1.00 55.09 79 SER A N 1
ATOM 639 C CA . SER A 1 79 ? 17.705 -12.688 -28.518 1.00 55.09 79 SER A CA 1
ATOM 640 C C . SER A 1 79 ? 19.155 -12.265 -28.690 1.00 55.09 79 SER A C 1
ATOM 642 O O . SER A 1 79 ? 19.539 -11.199 -28.219 1.00 55.09 79 SER A O 1
ATOM 644 N N . ALA A 1 80 ? 19.942 -13.061 -29.417 1.00 55.62 80 ALA A N 1
ATOM 645 C CA . ALA A 1 80 ? 21.288 -12.673 -29.850 1.00 55.62 80 ALA A CA 1
ATOM 646 C C . ALA A 1 80 ? 21.280 -11.442 -30.782 1.00 55.62 80 ALA A C 1
ATOM 648 O O . ALA A 1 80 ? 22.322 -10.856 -31.063 1.00 55.62 80 ALA A O 1
ATOM 649 N N . ILE A 1 81 ? 20.100 -11.040 -31.268 1.00 58.66 81 ILE A N 1
ATOM 650 C CA . ILE A 1 81 ? 19.932 -9.867 -32.116 1.00 58.66 81 ILE A CA 1
ATOM 651 C C . ILE A 1 81 ? 19.867 -8.619 -31.226 1.00 58.66 81 ILE A C 1
ATOM 653 O O . ILE A 1 81 ? 18.976 -8.536 -30.370 1.00 58.66 81 ILE A O 1
ATOM 657 N N . PRO A 1 82 ? 20.762 -7.639 -31.441 1.00 59.72 82 PRO A N 1
ATOM 658 C CA . PRO A 1 82 ? 20.777 -6.405 -30.673 1.00 59.72 82 PRO A CA 1
ATOM 659 C C . PRO A 1 82 ? 19.502 -5.594 -30.908 1.00 59.72 82 PRO A C 1
ATOM 661 O O . PRO A 1 82 ? 18.991 -5.502 -32.029 1.00 59.72 82 PRO A O 1
ATOM 664 N N . ARG A 1 83 ? 18.982 -4.982 -29.841 1.00 64.12 83 ARG A N 1
ATOM 665 C CA . ARG A 1 83 ? 17.791 -4.131 -29.928 1.00 64.12 83 ARG A CA 1
ATOM 666 C C . ARG A 1 83 ? 18.098 -2.878 -30.752 1.00 64.12 83 ARG A C 1
ATOM 668 O O . ARG A 1 83 ? 19.232 -2.404 -30.724 1.00 64.12 83 ARG A O 1
ATOM 675 N N . PRO A 1 84 ? 17.101 -2.263 -31.411 1.00 69.38 84 PRO A N 1
ATOM 676 C CA . PRO A 1 84 ? 17.309 -1.012 -32.139 1.00 69.38 84 PRO A CA 1
ATOM 677 C C . PRO A 1 84 ? 17.890 0.116 -31.269 1.00 69.38 84 PRO A C 1
ATOM 679 O O . PRO A 1 84 ? 18.745 0.862 -31.735 1.00 69.38 84 PRO A O 1
ATOM 682 N N . SER A 1 85 ? 17.485 0.210 -29.996 1.00 70.88 85 SER A N 1
ATOM 683 C CA . SER A 1 85 ? 18.035 1.173 -29.028 1.00 70.88 85 SER A CA 1
ATOM 684 C C . SER A 1 85 ? 19.523 0.958 -28.757 1.00 70.88 85 SER A C 1
ATOM 686 O O . SER A 1 85 ? 20.291 1.914 -28.682 1.00 70.88 85 SER A O 1
ATOM 688 N N . ASP A 1 86 ? 19.930 -0.303 -28.642 1.00 65.69 86 ASP A N 1
ATOM 689 C CA . ASP A 1 86 ? 21.294 -0.692 -28.287 1.00 65.69 86 ASP A CA 1
ATOM 690 C C . ASP A 1 86 ? 22.194 -0.615 -29.525 1.00 65.69 86 ASP A C 1
ATOM 692 O O . ASP A 1 86 ? 23.348 -0.204 -29.448 1.00 65.69 86 ASP A O 1
ATOM 696 N N . TRP A 1 87 ? 21.631 -0.908 -30.701 1.00 69.00 87 TRP A N 1
ATOM 697 C CA . TRP A 1 87 ? 22.279 -0.727 -31.995 1.00 69.00 87 TRP A CA 1
ATOM 698 C C . TRP A 1 87 ? 22.606 0.736 -32.294 1.00 69.00 87 TRP A C 1
ATOM 700 O O . TRP A 1 87 ? 23.667 1.015 -32.854 1.00 69.00 87 TRP A O 1
ATOM 710 N N . MET A 1 88 ? 21.726 1.667 -31.908 1.00 72.19 88 MET A N 1
ATOM 711 C CA . MET A 1 88 ? 21.960 3.104 -32.090 1.00 72.19 88 MET A CA 1
ATOM 712 C C . MET A 1 88 ? 23.045 3.655 -31.156 1.00 72.19 88 MET A C 1
ATOM 714 O O . MET A 1 88 ? 23.766 4.566 -31.550 1.00 72.19 88 MET A O 1
ATOM 718 N N . ASN A 1 89 ? 23.207 3.077 -29.963 1.00 73.06 89 ASN A N 1
ATOM 719 C CA . ASN A 1 89 ? 24.161 3.541 -28.946 1.00 73.06 89 ASN A CA 1
ATOM 720 C C . ASN A 1 89 ? 25.416 2.668 -28.827 1.00 73.06 89 ASN A C 1
ATOM 722 O O . ASN A 1 89 ? 26.167 2.774 -27.855 1.00 73.06 89 ASN A O 1
ATOM 726 N N . ARG A 1 90 ? 25.657 1.779 -29.791 1.00 69.00 90 ARG A N 1
ATOM 727 C CA . ARG A 1 90 ? 26.786 0.857 -29.701 1.00 69.00 90 ARG A CA 1
ATOM 728 C C . ARG A 1 90 ? 28.130 1.585 -29.834 1.00 69.00 90 ARG A C 1
ATOM 730 O O . ARG A 1 90 ? 28.289 2.436 -30.715 1.00 69.00 90 ARG A O 1
ATOM 737 N N . PRO A 1 91 ? 29.143 1.207 -29.043 1.00 73.31 91 PRO A N 1
ATOM 738 C CA . PRO A 1 91 ? 30.498 1.699 -29.239 1.00 73.31 91 PRO A CA 1
ATOM 739 C C . PRO A 1 91 ? 31.074 1.222 -30.584 1.00 73.31 91 PRO A C 1
ATOM 741 O O . PRO A 1 91 ? 30.751 0.136 -31.082 1.00 73.31 91 PRO A O 1
ATOM 744 N N . LYS A 1 92 ? 31.953 2.037 -31.185 1.00 77.94 92 LYS A N 1
ATOM 745 C CA . LYS A 1 92 ? 32.671 1.673 -32.418 1.00 77.94 92 LYS A CA 1
ATOM 746 C C . LYS A 1 92 ? 33.452 0.373 -32.183 1.00 77.94 92 LYS A C 1
ATOM 748 O O . LYS A 1 92 ? 34.385 0.355 -31.392 1.00 77.94 92 LYS A O 1
ATOM 753 N N . GLY A 1 93 ? 33.075 -0.696 -32.890 1.00 72.69 93 GLY A N 1
ATOM 754 C CA . GLY A 1 93 ? 33.705 -2.020 -32.785 1.00 72.69 93 GLY A CA 1
ATOM 755 C C . GLY A 1 93 ? 32.850 -3.107 -32.126 1.00 72.69 93 GLY A C 1
ATOM 756 O O . GLY A 1 93 ? 33.299 -4.248 -32.044 1.00 72.69 93 GLY A O 1
ATOM 757 N N . TRP A 1 94 ? 31.623 -2.801 -31.698 1.00 67.00 94 TRP A N 1
ATOM 758 C CA . TRP A 1 94 ? 30.717 -3.812 -31.148 1.00 67.00 94 TRP A CA 1
ATOM 759 C C . TRP A 1 94 ? 30.416 -4.926 -32.166 1.00 67.00 94 TRP A C 1
ATOM 761 O O . TRP A 1 94 ? 29.991 -4.646 -33.287 1.00 67.00 94 TRP A O 1
ATOM 771 N N . GLY A 1 95 ? 30.661 -6.182 -31.779 1.00 64.12 95 GLY A N 1
ATOM 772 C CA . GLY A 1 95 ? 30.463 -7.363 -32.628 1.00 64.12 95 GLY A CA 1
ATOM 773 C C . GLY A 1 95 ? 31.611 -7.691 -33.595 1.00 64.12 95 GLY A C 1
ATOM 774 O O . GLY A 1 95 ? 31.477 -8.602 -34.408 1.00 64.12 95 GLY A O 1
ATOM 775 N N . ARG A 1 96 ? 32.746 -6.979 -33.541 1.00 60.50 96 ARG A N 1
ATOM 776 C CA . ARG A 1 96 ? 33.890 -7.240 -34.430 1.00 60.50 96 ARG A CA 1
ATOM 777 C C . ARG A 1 96 ? 34.639 -8.505 -33.982 1.00 60.50 96 ARG A C 1
ATOM 779 O O . ARG A 1 96 ? 35.300 -8.485 -32.952 1.00 60.50 96 ARG A O 1
ATOM 786 N N . GLY A 1 97 ? 34.551 -9.578 -34.773 1.00 65.19 97 GLY A N 1
ATOM 787 C CA . GLY A 1 97 ? 35.275 -10.839 -34.543 1.00 65.19 97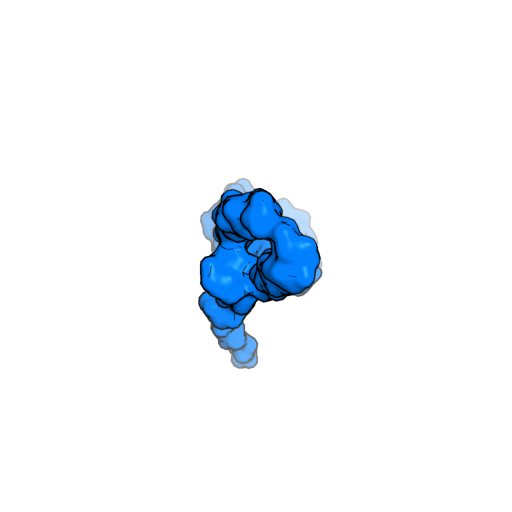 GLY A CA 1
ATOM 788 C C . GLY A 1 97 ? 34.470 -11.961 -33.878 1.00 65.19 97 GLY A C 1
ATOM 789 O O . GLY A 1 97 ? 35.051 -12.992 -33.554 1.00 65.19 97 GLY A O 1
ATOM 790 N N . LEU A 1 98 ? 33.157 -11.792 -33.684 1.00 58.34 98 LEU A N 1
ATOM 791 C CA . LEU A 1 98 ? 32.293 -12.888 -33.237 1.00 58.34 98 LEU A CA 1
ATOM 792 C C . LEU A 1 98 ? 31.885 -13.762 -34.441 1.00 58.34 98 LEU A C 1
ATOM 794 O O . LEU A 1 98 ? 31.438 -13.203 -35.446 1.00 58.34 98 LEU A O 1
ATOM 798 N N . PRO A 1 99 ? 32.035 -15.099 -34.370 1.00 49.97 99 PRO A N 1
ATOM 799 C CA . PRO A 1 99 ? 31.415 -16.004 -35.333 1.00 49.97 99 PRO A CA 1
ATOM 800 C C . PRO A 1 99 ? 29.892 -15.939 -35.149 1.00 49.97 99 PRO A C 1
ATOM 802 O O . PRO A 1 99 ? 29.414 -15.867 -34.018 1.00 49.97 99 PRO A O 1
ATOM 805 N N . TRP A 1 100 ? 29.163 -15.867 -36.263 1.00 51.56 100 TRP A N 1
ATOM 806 C CA . TRP A 1 100 ? 27.699 -15.784 -36.302 1.00 51.56 100 TRP A CA 1
ATOM 807 C C . TRP A 1 100 ? 27.009 -16.952 -35.591 1.00 51.56 100 TRP A C 1
ATOM 809 O O . TRP A 1 100 ? 27.541 -18.085 -35.638 1.00 51.56 100 TRP A O 1
#